Protein AF-V2JE37-F1 (afdb_monomer_lite)

Secondary structure (DSSP, 8-state):
-PPP----------HHHHHHHHT-HHHHHHHHHHHHTS--EEEE--TTS-TTSPEEEE-HHHHHHHHHHHHHHHHHS-----------

Radius of gyration: 20.85 Å; chains: 1; bounding box: 32×55×66 Å

Structure (mmCIF, N/CA/C/O backbone):
data_AF-V2JE37-F1
#
_entry.id   AF-V2JE37-F1
#
loop_
_atom_site.group_PDB
_atom_site.id
_atom_site.type_symbol
_atom_site.label_atom_id
_atom_site.label_alt_id
_atom_site.label_comp_id
_atom_site.label_asym_id
_atom_site.label_entity_id
_atom_site.label_seq_id
_atom_site.pdbx_PDB_ins_code
_atom_site.Cartn_x
_atom_site.Cartn_y
_atom_site.Cartn_z
_atom_site.occupancy
_atom_site.B_iso_or_equiv
_atom_site.auth_seq_id
_atom_site.auth_comp_id
_atom_site.auth_asym_id
_atom_site.auth_atom_id
_atom_site.pdbx_PDB_model_num
ATOM 1 N N . MET A 1 1 ? -20.476 36.791 -0.381 1.00 40.78 1 MET A N 1
ATOM 2 C CA . MET A 1 1 ? -19.026 36.569 -0.553 1.00 40.78 1 MET A CA 1
ATOM 3 C C . MET A 1 1 ? -18.880 35.266 -1.312 1.00 40.78 1 MET A C 1
ATOM 5 O O . MET A 1 1 ? -19.288 34.240 -0.787 1.00 40.78 1 MET A O 1
ATOM 9 N N . ALA A 1 2 ? -18.467 35.329 -2.576 1.00 47.56 2 ALA A N 1
ATOM 10 C CA . ALA A 1 2 ? -18.220 34.147 -3.394 1.00 47.56 2 ALA A CA 1
ATOM 11 C C . ALA A 1 2 ? -16.764 33.738 -3.167 1.00 47.56 2 ALA A C 1
ATOM 13 O O . ALA A 1 2 ? -15.866 34.545 -3.401 1.00 47.56 2 ALA A O 1
ATOM 14 N N . PHE A 1 3 ? -16.543 32.535 -2.644 1.00 57.69 3 PHE A N 1
ATOM 15 C CA . PHE A 1 3 ? -15.208 31.954 -2.617 1.00 57.69 3 PHE A CA 1
ATOM 16 C C . PHE A 1 3 ? -14.854 31.584 -4.059 1.00 57.69 3 PHE A C 1
ATOM 18 O O . PHE A 1 3 ? -15.683 30.937 -4.710 1.00 57.69 3 PHE A O 1
ATOM 25 N N . PRO A 1 4 ? -13.697 32.011 -4.593 1.00 58.03 4 PRO A N 1
ATOM 26 C CA . PRO A 1 4 ? -13.229 31.466 -5.851 1.00 58.03 4 PRO A CA 1
ATOM 27 C C . PRO A 1 4 ? -13.053 29.967 -5.621 1.00 58.03 4 PRO A C 1
ATOM 29 O O . PRO A 1 4 ? -12.301 29.547 -4.743 1.00 58.03 4 PRO A O 1
ATOM 32 N N . LEU A 1 5 ? -13.840 29.170 -6.341 1.00 50.66 5 LEU A N 1
ATOM 33 C CA . LEU A 1 5 ? -13.567 27.756 -6.501 1.00 50.66 5 LEU A CA 1
ATOM 34 C C . LEU A 1 5 ? -12.267 27.743 -7.300 1.00 50.66 5 LEU A C 1
ATOM 36 O O . LEU A 1 5 ? -12.300 27.915 -8.518 1.00 50.66 5 LEU A O 1
ATOM 40 N N . ASP A 1 6 ? -11.135 27.711 -6.594 1.00 48.94 6 ASP A N 1
ATOM 41 C CA . ASP A 1 6 ? -9.847 27.463 -7.211 1.00 48.94 6 ASP A CA 1
ATOM 42 C C . ASP A 1 6 ? -10.055 26.260 -8.108 1.00 48.94 6 ASP A C 1
ATOM 44 O O . ASP A 1 6 ? -10.490 25.193 -7.665 1.00 48.94 6 ASP A O 1
ATOM 48 N N . THR A 1 7 ? -9.866 26.514 -9.396 1.00 49.12 7 THR A N 1
ATOM 49 C CA . THR A 1 7 ? -9.760 25.534 -10.450 1.00 49.12 7 THR A CA 1
ATOM 50 C C . THR A 1 7 ? -8.922 24.403 -9.877 1.00 49.12 7 THR A C 1
ATOM 52 O O . THR A 1 7 ? -7.705 24.542 -9.745 1.00 49.12 7 THR A O 1
ATOM 55 N N . PHE A 1 8 ? -9.565 23.306 -9.467 1.00 52.69 8 PHE A N 1
ATOM 56 C CA . PHE A 1 8 ? -8.868 22.042 -9.368 1.00 52.69 8 PHE A CA 1
ATOM 57 C C . PHE A 1 8 ? -8.363 21.851 -10.785 1.00 52.69 8 PHE A C 1
ATOM 59 O O . PHE A 1 8 ? -9.135 21.578 -11.700 1.00 52.69 8 PHE A O 1
ATOM 66 N N . SER A 1 9 ? -7.090 22.176 -10.990 1.00 45.69 9 SER A N 1
ATOM 67 C CA . SER A 1 9 ? -6.373 21.776 -12.174 1.00 45.69 9 SER A CA 1
ATOM 68 C C . SER A 1 9 ? -6.387 20.262 -12.075 1.00 45.69 9 SER A C 1
ATOM 70 O O . SER A 1 9 ? -5.544 19.674 -11.402 1.00 45.69 9 SER A O 1
ATOM 72 N N . GLU A 1 10 ? -7.435 19.651 -12.629 1.00 55.09 10 GLU A N 1
ATOM 73 C CA . GLU A 1 10 ? -7.442 18.266 -13.055 1.00 55.09 10 GLU A CA 1
ATOM 74 C C . GLU A 1 10 ? -6.301 18.179 -14.057 1.00 55.09 10 GLU A C 1
ATOM 76 O O . GLU A 1 10 ? -6.459 18.352 -15.262 1.00 55.09 10 GLU A O 1
ATOM 81 N N . THR A 1 11 ? -5.091 18.016 -13.531 1.00 58.94 11 THR A N 1
ATOM 82 C CA . THR A 1 11 ? -4.013 17.423 -14.285 1.00 58.94 11 THR A CA 1
ATOM 83 C C . THR A 1 11 ? -4.534 16.022 -14.543 1.00 58.94 11 THR A C 1
ATOM 85 O O . THR A 1 11 ? -4.470 15.163 -13.663 1.00 58.94 11 THR A O 1
ATOM 88 N N . GLU A 1 12 ? -5.173 15.825 -15.697 1.00 58.72 12 GLU A N 1
ATOM 89 C CA . GLU A 1 12 ? -5.350 14.499 -16.265 1.00 58.72 12 GLU A CA 1
ATOM 90 C C . GLU A 1 12 ? -3.939 13.929 -16.358 1.00 58.72 12 GLU A C 1
ATOM 92 O O . GLU A 1 12 ? -3.188 14.227 -17.285 1.00 58.72 12 GLU A O 1
ATOM 97 N N . SER A 1 13 ? -3.526 13.221 -15.308 1.00 60.72 13 SER A N 1
ATOM 98 C CA . SER A 1 13 ? -2.276 12.489 -15.309 1.00 60.72 13 SER A CA 1
ATOM 99 C C . SER A 1 13 ? -2.410 11.520 -16.463 1.00 60.72 13 SER A C 1
ATOM 101 O O . SER A 1 13 ? -3.304 10.666 -16.443 1.00 60.72 13 SER A O 1
ATOM 103 N N . SER A 1 14 ? -1.581 11.698 -17.489 1.00 77.62 14 SER A N 1
ATOM 104 C CA . SER A 1 14 ? -1.627 10.794 -18.622 1.00 77.62 14 SER A CA 1
ATOM 105 C C . SER A 1 14 ? -1.352 9.381 -18.112 1.00 77.62 14 SER A C 1
ATOM 107 O O . SER A 1 14 ? -0.704 9.180 -17.074 1.00 77.62 14 SER A O 1
ATOM 109 N N . VAL A 1 15 ? -1.897 8.382 -18.803 1.00 76.81 15 VAL A N 1
ATOM 110 C CA . VAL A 1 15 ? -1.624 6.989 -18.440 1.00 76.81 15 VAL A CA 1
ATOM 111 C C . VAL A 1 15 ? -0.113 6.742 -18.494 1.00 76.81 15 VAL A C 1
ATOM 113 O O . VAL A 1 15 ? 0.404 6.037 -17.634 1.00 76.81 15 VAL A O 1
ATOM 116 N N . GLU A 1 16 ? 0.601 7.400 -19.413 1.00 78.44 16 GLU A N 1
ATOM 117 C CA . GLU A 1 16 ? 2.061 7.360 -19.490 1.00 78.44 16 GLU A CA 1
ATOM 118 C C . GLU A 1 16 ? 2.755 7.956 -18.251 1.00 78.44 16 GLU A C 1
ATOM 120 O O . GLU A 1 16 ? 3.717 7.368 -17.755 1.00 78.44 16 GLU A O 1
ATOM 125 N N . ASP A 1 17 ? 2.266 9.076 -17.706 1.00 81.25 17 ASP A N 1
ATOM 126 C CA . ASP A 1 17 ? 2.822 9.672 -16.480 1.00 81.25 17 ASP A CA 1
ATOM 127 C C . ASP A 1 17 ? 2.634 8.739 -15.277 1.00 81.25 17 ASP A C 1
ATOM 129 O O . ASP A 1 17 ? 3.548 8.552 -14.472 1.00 81.25 17 ASP A O 1
ATOM 133 N N . LEU A 1 18 ? 1.462 8.103 -15.177 1.00 75.69 18 LEU A N 1
ATOM 134 C CA . LEU A 1 18 ? 1.176 7.126 -14.125 1.00 75.69 18 LEU A CA 1
ATOM 135 C C . LEU A 1 18 ? 2.038 5.870 -14.272 1.00 75.69 18 LEU A C 1
ATOM 137 O O . LEU A 1 18 ? 2.567 5.381 -13.277 1.00 75.69 18 LEU A O 1
ATOM 141 N N . GLU A 1 19 ? 2.209 5.355 -15.490 1.00 77.06 19 GLU A N 1
ATOM 142 C CA . GLU A 1 19 ? 3.100 4.224 -15.766 1.00 77.06 19 GLU A CA 1
ATOM 143 C C . GLU A 1 19 ? 4.553 4.563 -15.410 1.00 77.06 19 GLU A C 1
ATOM 145 O O . GLU A 1 19 ? 5.225 3.752 -14.776 1.00 77.06 19 GLU A O 1
ATOM 150 N N . SER A 1 20 ? 5.021 5.772 -15.737 1.00 80.62 20 SER A N 1
ATOM 151 C CA . SER A 1 20 ? 6.360 6.245 -15.373 1.00 80.62 20 SER A CA 1
ATOM 152 C C . SER A 1 20 ? 6.538 6.360 -13.857 1.00 80.62 20 SER A C 1
ATOM 154 O O . SER A 1 20 ? 7.566 5.940 -13.334 1.00 80.62 20 SER A O 1
ATOM 156 N N . MET A 1 21 ? 5.550 6.899 -13.136 1.00 79.81 21 MET A N 1
ATOM 157 C CA . MET A 1 21 ? 5.588 6.973 -11.670 1.00 79.81 21 MET A CA 1
ATOM 158 C C . MET A 1 21 ? 5.563 5.586 -11.020 1.00 79.81 21 MET A C 1
ATOM 160 O O . MET A 1 21 ? 6.228 5.362 -10.013 1.00 79.81 21 MET A O 1
ATOM 164 N N . LEU A 1 22 ? 4.799 4.647 -11.583 1.00 79.62 22 LEU A N 1
ATOM 165 C CA . LEU A 1 22 ? 4.705 3.278 -11.077 1.00 79.62 22 LEU A CA 1
ATOM 166 C C . LEU A 1 22 ? 5.891 2.384 -11.488 1.00 79.62 22 LEU A C 1
ATOM 168 O O . LEU A 1 22 ? 6.013 1.269 -10.984 1.00 79.62 22 LEU A O 1
ATOM 172 N N . ALA A 1 23 ? 6.746 2.843 -12.400 1.00 79.75 23 ALA A N 1
ATOM 173 C CA . ALA A 1 23 ? 7.990 2.173 -12.767 1.00 79.75 23 ALA A CA 1
ATOM 174 C C . ALA A 1 23 ? 9.177 2.589 -11.878 1.00 79.75 23 ALA A C 1
ATOM 176 O O . ALA A 1 23 ? 10.234 1.961 -11.941 1.00 79.75 23 ALA A O 1
ATOM 177 N N . ASP A 1 24 ? 9.020 3.629 -11.052 1.00 88.25 24 ASP A N 1
ATOM 178 C CA . ASP A 1 24 ? 10.027 4.036 -10.073 1.00 88.25 24 ASP A CA 1
ATOM 179 C C . ASP A 1 24 ? 9.983 3.108 -8.846 1.00 88.25 24 ASP A C 1
ATOM 181 O O . ASP A 1 24 ? 9.249 3.325 -7.876 1.00 88.25 24 ASP A O 1
ATOM 185 N N . ASP A 1 25 ? 10.764 2.029 -8.912 1.00 85.00 25 ASP A N 1
ATOM 186 C CA . ASP A 1 25 ? 10.828 1.017 -7.857 1.00 85.00 25 ASP A CA 1
ATOM 187 C C . ASP A 1 25 ? 11.331 1.573 -6.514 1.00 85.00 25 ASP A C 1
ATOM 189 O O . ASP A 1 25 ? 10.875 1.105 -5.470 1.00 85.00 25 ASP A O 1
ATOM 193 N N . GLU A 1 26 ? 12.217 2.576 -6.515 1.00 87.12 26 GLU A N 1
ATOM 194 C CA . GLU A 1 26 ? 12.759 3.175 -5.287 1.00 87.12 26 GLU A CA 1
ATOM 195 C C . GLU A 1 26 ? 11.692 4.018 -4.580 1.00 87.12 26 GLU A C 1
ATOM 197 O O . GLU A 1 26 ? 11.457 3.864 -3.374 1.00 87.12 26 GLU A O 1
ATOM 202 N N . ALA A 1 27 ? 10.983 4.865 -5.334 1.00 87.38 27 ALA A N 1
ATOM 203 C CA . ALA A 1 27 ? 9.877 5.649 -4.798 1.00 87.38 27 ALA A CA 1
ATOM 204 C C . ALA A 1 27 ? 8.761 4.743 -4.255 1.00 87.38 27 ALA A C 1
ATOM 206 O O . ALA A 1 27 ? 8.238 4.974 -3.159 1.00 87.38 27 ALA A O 1
ATOM 207 N N . LEU A 1 28 ? 8.418 3.679 -4.987 1.00 87.56 28 LEU A N 1
ATOM 208 C CA . LEU A 1 28 ? 7.392 2.727 -4.573 1.00 87.56 28 LEU A CA 1
ATOM 209 C C . LEU A 1 28 ? 7.800 1.892 -3.362 1.00 87.56 28 LEU A C 1
ATOM 211 O O . LEU A 1 28 ? 6.970 1.675 -2.478 1.00 87.56 28 LEU A O 1
ATOM 215 N N . GLU A 1 29 ? 9.058 1.461 -3.271 1.00 88.69 29 GLU A N 1
ATOM 216 C CA . GLU A 1 29 ? 9.580 0.801 -2.074 1.00 88.69 29 GLU A CA 1
ATOM 217 C C . GLU A 1 29 ? 9.480 1.728 -0.855 1.00 88.69 29 GLU A C 1
ATOM 219 O O . GLU A 1 29 ? 9.019 1.306 0.210 1.00 88.69 29 GLU A O 1
ATOM 224 N N . GLY A 1 30 ? 9.804 3.014 -1.022 1.00 89.81 30 GLY A N 1
ATOM 225 C CA . GLY A 1 30 ? 9.628 4.034 0.011 1.00 89.81 30 GLY A CA 1
ATOM 226 C C . GLY A 1 30 ? 8.170 4.198 0.455 1.00 89.81 30 GLY A C 1
ATOM 227 O O . GLY A 1 30 ? 7.884 4.227 1.657 1.00 89.81 30 GLY A O 1
ATOM 228 N N . ILE A 1 31 ? 7.232 4.253 -0.494 1.00 89.00 31 ILE A N 1
ATOM 229 C CA . ILE A 1 31 ? 5.791 4.360 -0.221 1.00 89.00 31 ILE A CA 1
ATOM 230 C C . ILE A 1 31 ? 5.276 3.107 0.497 1.00 89.00 31 ILE A C 1
ATOM 232 O O . ILE A 1 31 ? 4.568 3.220 1.500 1.00 89.00 31 ILE A O 1
ATOM 236 N N . GLU A 1 32 ? 5.649 1.909 0.043 1.00 90.38 32 GLU A N 1
ATOM 237 C CA . GLU A 1 32 ? 5.275 0.653 0.700 1.00 90.38 32 GLU A CA 1
ATOM 238 C C . GLU A 1 32 ? 5.854 0.554 2.118 1.00 90.38 32 GLU A C 1
ATOM 240 O O . GLU A 1 32 ? 5.152 0.159 3.058 1.00 90.38 32 GLU A O 1
ATOM 245 N N . ALA A 1 33 ? 7.114 0.950 2.306 1.00 91.38 33 ALA A N 1
ATOM 246 C CA . ALA A 1 33 ? 7.761 0.990 3.611 1.00 91.38 33 ALA A CA 1
ATOM 247 C C . ALA A 1 33 ? 7.084 1.992 4.556 1.00 91.38 33 ALA A C 1
ATOM 249 O O . ALA A 1 33 ? 6.936 1.716 5.747 1.00 91.38 33 ALA A O 1
ATOM 250 N N . TRP A 1 34 ? 6.642 3.144 4.051 1.00 93.19 34 TRP A N 1
ATOM 251 C CA . TRP A 1 34 ? 5.910 4.123 4.848 1.00 93.19 34 TRP A CA 1
ATOM 252 C C . TRP A 1 34 ? 4.496 3.643 5.206 1.00 93.19 34 TRP A C 1
ATOM 254 O O . TRP A 1 34 ? 4.098 3.741 6.370 1.00 93.19 34 TRP A O 1
ATOM 264 N N . LEU A 1 35 ? 3.761 3.074 4.242 1.00 92.25 35 LEU A N 1
ATOM 265 C CA . LEU A 1 35 ? 2.403 2.556 4.437 1.00 92.25 35 LEU A CA 1
ATOM 266 C C . LEU A 1 35 ? 2.381 1.365 5.397 1.00 92.25 35 LEU A C 1
ATOM 268 O O . LEU A 1 35 ? 1.539 1.315 6.287 1.00 92.25 35 LEU A O 1
ATOM 272 N N . SER A 1 36 ? 3.327 0.433 5.271 1.00 90.38 36 SER A N 1
ATOM 273 C CA . SER A 1 36 ? 3.425 -0.749 6.144 1.00 90.38 36 SER A CA 1
ATOM 274 C C . SER A 1 36 ? 3.707 -0.423 7.614 1.00 90.38 36 SER A C 1
ATOM 276 O O . SER A 1 36 ? 3.430 -1.248 8.482 1.00 90.38 36 SER A O 1
ATOM 278 N N . ARG A 1 37 ? 4.217 0.779 7.909 1.00 93.25 37 ARG A N 1
ATOM 279 C CA . ARG A 1 37 ? 4.407 1.283 9.280 1.00 93.25 37 ARG A CA 1
ATOM 280 C C . ARG A 1 37 ? 3.139 1.897 9.875 1.00 93.25 37 ARG A C 1
ATOM 282 O O . ARG A 1 37 ? 3.117 2.184 11.069 1.00 93.25 37 ARG A O 1
ATOM 289 N N . GLN A 1 38 ? 2.105 2.121 9.066 1.00 91.88 38 GLN A N 1
ATOM 290 C CA . GLN A 1 38 ? 0.829 2.652 9.531 1.00 91.88 38 GLN A CA 1
ATOM 291 C C . GLN A 1 38 ? -0.037 1.547 10.137 1.00 91.88 38 GLN A C 1
ATOM 293 O O . GLN A 1 38 ? 0.112 0.360 9.848 1.00 91.88 38 GLN A O 1
ATOM 298 N N . GLN A 1 39 ? -1.013 1.947 10.949 1.00 90.12 39 GLN A N 1
ATOM 299 C CA . GLN A 1 39 ? -2.058 1.033 11.386 1.00 90.12 39 GLN A CA 1
ATOM 300 C C . GLN A 1 39 ? -2.947 0.668 10.187 1.00 90.12 39 GLN A C 1
ATOM 302 O O . GLN A 1 39 ? -3.739 1.485 9.723 1.00 90.12 39 GLN A O 1
ATOM 307 N N . LEU A 1 40 ? -2.807 -0.557 9.674 1.00 90.50 40 LEU A N 1
ATOM 308 C CA . LEU A 1 40 ? -3.535 -1.031 8.484 1.00 90.50 40 LEU A CA 1
ATOM 309 C C . LEU A 1 40 ? -4.957 -1.503 8.798 1.00 90.50 40 LEU A C 1
ATOM 311 O O . LEU A 1 40 ? -5.823 -1.521 7.927 1.00 90.50 40 LEU A O 1
ATOM 315 N N . THR A 1 41 ? -5.204 -1.882 10.048 1.00 89.50 41 THR A N 1
ATOM 316 C CA . THR A 1 41 ? -6.503 -2.364 10.512 1.00 89.50 41 THR A CA 1
ATOM 317 C C . THR A 1 41 ? -6.834 -1.774 11.869 1.00 89.50 41 THR A C 1
ATOM 319 O O . THR A 1 41 ? -5.973 -1.666 12.743 1.00 89.50 41 THR A O 1
ATOM 322 N N . ILE A 1 42 ? -8.103 -1.452 12.058 1.00 85.88 42 ILE A N 1
ATOM 323 C CA . ILE A 1 42 ? -8.678 -1.011 13.323 1.00 85.88 42 ILE A CA 1
ATOM 324 C C . ILE A 1 42 ? -9.730 -2.022 13.769 1.00 85.88 42 ILE A C 1
ATOM 326 O O . ILE A 1 42 ? -10.469 -2.580 12.959 1.00 85.88 42 ILE A O 1
ATOM 330 N N . HIS A 1 43 ? -9.798 -2.260 15.073 1.00 85.06 43 HIS A N 1
ATOM 331 C CA . HIS A 1 43 ? -10.857 -3.068 15.662 1.00 85.06 43 HIS A CA 1
ATOM 332 C C . HIS A 1 43 ? -11.999 -2.145 16.076 1.00 85.06 43 HIS A C 1
ATOM 334 O O . HIS A 1 43 ? -11.846 -1.311 16.968 1.00 85.06 43 HIS A O 1
ATOM 340 N N . ALA A 1 44 ? -13.140 -2.287 15.413 1.00 75.56 44 ALA A N 1
ATOM 341 C CA . ALA A 1 44 ? -14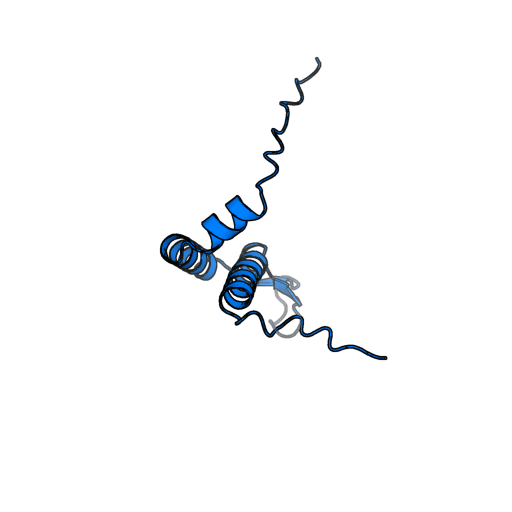.378 -1.626 15.773 1.00 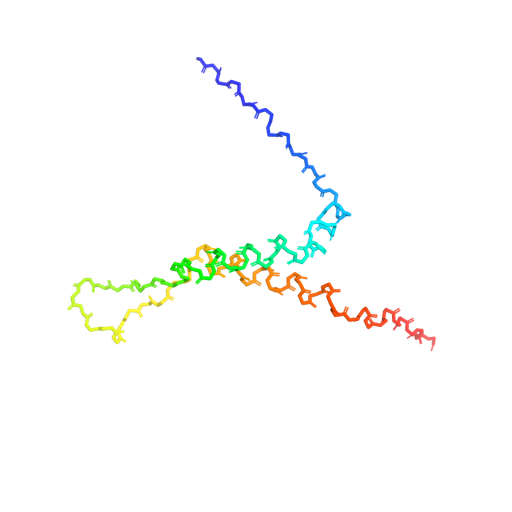75.56 44 ALA A CA 1
ATOM 342 C C . ALA A 1 44 ? -15.224 -2.595 16.604 1.00 75.56 44 ALA A C 1
ATOM 344 O O . ALA A 1 44 ? -15.824 -3.536 16.090 1.00 75.56 44 ALA A O 1
ATOM 345 N N . GLY A 1 45 ? -15.255 -2.370 17.912 1.00 72.56 45 GLY A N 1
ATOM 346 C CA . GLY A 1 45 ? -16.082 -3.125 18.845 1.00 72.56 45 GLY A CA 1
ATOM 347 C C . GLY A 1 45 ? -16.530 -2.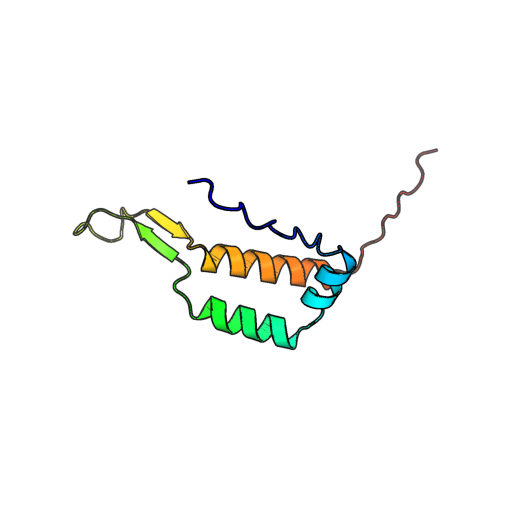245 20.012 1.00 72.56 45 GLY A C 1
ATOM 348 O O . GLY A 1 45 ? -15.936 -1.186 20.244 1.00 72.56 45 GLY A O 1
ATOM 349 N N . PRO A 1 46 ? -17.577 -2.646 20.751 1.00 70.50 46 PRO A N 1
ATOM 350 C CA . PRO A 1 46 ? -17.988 -1.948 21.962 1.00 70.50 46 PRO A CA 1
ATOM 351 C C . PRO A 1 46 ? -16.815 -1.865 22.949 1.00 70.50 46 PRO A C 1
ATOM 353 O O . PRO A 1 46 ? -16.148 -2.869 23.209 1.00 70.50 46 PRO A O 1
ATOM 356 N N . ARG A 1 47 ? -16.558 -0.679 23.520 1.00 64.88 47 ARG A N 1
ATOM 357 C CA . ARG A 1 47 ? -15.529 -0.509 24.562 1.00 64.88 47 ARG A CA 1
ATOM 358 C C . ARG A 1 47 ? -15.823 -1.462 25.727 1.00 64.88 47 ARG A C 1
ATOM 360 O O . ARG A 1 47 ? -16.832 -1.295 26.403 1.00 64.88 47 ARG A O 1
ATOM 367 N N . GLY A 1 48 ? -14.925 -2.416 25.973 1.00 64.88 48 GLY A N 1
ATOM 368 C CA . GLY A 1 48 ? -14.975 -3.300 27.142 1.00 64.88 48 GLY A CA 1
ATOM 369 C C . GLY A 1 48 ? -15.596 -4.684 26.928 1.00 64.88 48 GLY A C 1
ATOM 370 O O . GLY A 1 48 ? -15.745 -5.402 27.911 1.00 64.88 48 GLY A O 1
ATOM 371 N N . GLN A 1 49 ? -15.936 -5.084 25.697 1.00 58.31 49 GLN A N 1
ATOM 372 C CA . GLN A 1 49 ? -16.186 -6.500 25.393 1.00 58.31 49 GLN A CA 1
ATOM 373 C C . GLN A 1 49 ? -14.942 -7.150 24.787 1.00 58.31 49 GLN A C 1
ATOM 375 O O . GLN A 1 49 ? -14.211 -6.510 24.029 1.00 58.31 49 GLN A O 1
ATOM 380 N N . ASP A 1 50 ? -14.710 -8.413 25.158 1.00 54.00 50 ASP A N 1
ATOM 381 C CA . ASP A 1 50 ? -13.623 -9.244 24.648 1.00 54.00 50 ASP A CA 1
ATOM 382 C C . ASP A 1 50 ? -13.524 -9.151 23.120 1.00 54.00 50 ASP A C 1
ATOM 384 O O . ASP A 1 50 ? -14.530 -9.141 22.405 1.00 54.00 50 ASP A O 1
ATOM 388 N N . LEU A 1 51 ? -12.284 -9.140 22.626 1.00 57.12 51 LEU A N 1
ATOM 389 C CA . LEU A 1 51 ? -11.883 -9.054 21.213 1.00 57.12 51 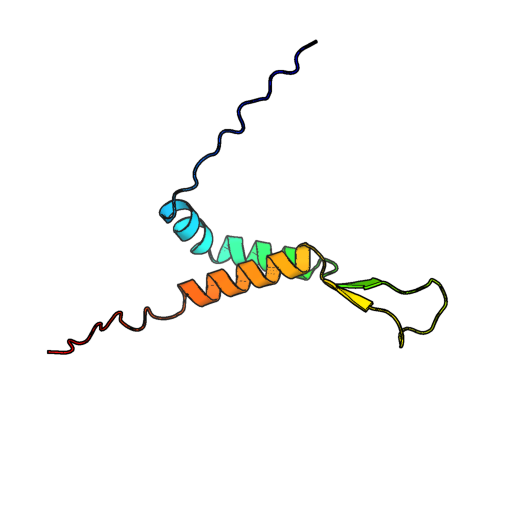LEU A CA 1
ATOM 390 C C . LEU A 1 51 ? -12.573 -10.072 20.274 1.00 57.12 51 LEU A C 1
ATOM 392 O O . LEU A 1 51 ? -12.416 -9.981 19.061 1.00 57.12 51 LEU A O 1
ATOM 396 N N . ALA A 1 52 ? -13.344 -11.019 20.812 1.00 59.41 52 ALA A N 1
ATOM 397 C CA . ALA A 1 52 ? -14.064 -12.063 20.094 1.00 59.41 52 ALA A CA 1
ATOM 398 C C . ALA A 1 52 ? -15.291 -11.574 19.292 1.00 59.41 52 ALA A C 1
ATOM 400 O O . ALA A 1 52 ? -15.744 -12.296 18.409 1.00 59.41 52 ALA A O 1
ATOM 401 N N . GLY A 1 53 ? -15.835 -10.382 19.580 1.00 61.53 53 GLY A N 1
ATOM 402 C CA . GLY A 1 53 ? -17.052 -9.862 18.926 1.00 61.53 53 GLY A CA 1
ATOM 403 C C . GLY A 1 53 ? -16.872 -8.617 18.047 1.00 61.53 53 GLY A C 1
ATOM 404 O O . GLY A 1 53 ? -17.852 -8.109 17.506 1.00 61.53 53 GLY A O 1
ATOM 405 N N . GLY A 1 54 ? -15.653 -8.079 17.936 1.00 67.00 54 GLY A N 1
ATOM 406 C CA . GLY A 1 54 ? -15.380 -6.842 17.196 1.00 67.00 54 GLY A CA 1
ATOM 407 C C . GLY A 1 54 ? -15.211 -7.061 15.690 1.00 67.00 54 GLY A C 1
ATOM 408 O O . GLY A 1 54 ? -14.645 -8.062 15.259 1.00 67.00 54 GLY A O 1
ATOM 409 N N . ALA A 1 55 ? -15.646 -6.094 14.881 1.00 78.00 55 ALA A N 1
ATOM 410 C CA . ALA A 1 55 ? -15.362 -6.066 13.451 1.00 78.00 55 ALA A CA 1
ATOM 411 C C . ALA A 1 55 ? -13.948 -5.518 13.204 1.00 78.00 55 ALA A C 1
ATOM 413 O O . ALA A 1 55 ? -13.581 -4.460 13.717 1.00 78.00 55 ALA A O 1
ATOM 414 N N . THR A 1 56 ? -13.152 -6.208 12.391 1.00 83.69 56 THR A N 1
ATOM 415 C CA . THR A 1 56 ? -11.891 -5.660 11.878 1.00 83.69 56 THR A CA 1
ATOM 416 C C . THR A 1 56 ? -12.187 -4.840 10.631 1.00 83.69 56 THR A C 1
ATOM 418 O O . THR A 1 56 ? -12.703 -5.367 9.648 1.00 83.69 56 THR A O 1
ATOM 421 N N . ILE A 1 57 ? -11.862 -3.550 10.671 1.00 87.75 57 ILE A N 1
ATOM 422 C CA . ILE A 1 57 ? -12.025 -2.630 9.547 1.00 87.75 57 ILE A CA 1
ATOM 423 C C . ILE A 1 57 ? -10.640 -2.270 9.027 1.00 87.75 57 ILE A C 1
ATOM 425 O O . ILE A 1 57 ? -9.721 -1.977 9.793 1.00 87.75 57 ILE A O 1
ATOM 429 N N . GLU A 1 58 ? -10.488 -2.294 7.713 1.00 90.31 58 GLU A N 1
ATOM 430 C CA . GLU A 1 58 ? -9.263 -1.873 7.052 1.00 90.31 58 GLU A CA 1
ATOM 431 C C . GLU A 1 58 ? -9.196 -0.351 6.952 1.00 90.31 58 GLU A C 1
ATOM 433 O O . GLU A 1 58 ? -10.177 0.310 6.607 1.00 90.31 58 GLU A O 1
ATOM 438 N N . THR A 1 59 ? -8.037 0.213 7.277 1.00 91.81 59 THR A N 1
ATOM 439 C CA . THR A 1 59 ? -7.810 1.654 7.183 1.00 91.81 59 THR A CA 1
ATOM 440 C C . THR A 1 59 ? -7.524 2.062 5.740 1.00 91.81 59 THR A C 1
ATOM 442 O O . THR A 1 59 ? -7.227 1.233 4.876 1.00 91.81 59 THR A O 1
ATOM 445 N N . SER A 1 60 ? -7.563 3.367 5.467 1.00 91.12 60 SER A N 1
ATOM 446 C CA . SER A 1 60 ? -7.155 3.913 4.169 1.00 91.12 60 SER A CA 1
ATOM 447 C C . SER A 1 60 ? -5.722 3.516 3.798 1.00 91.12 60 SER A C 1
ATOM 449 O O . SER A 1 60 ? -5.463 3.193 2.643 1.00 91.12 60 SER A O 1
ATOM 451 N N . ALA A 1 61 ? -4.808 3.459 4.772 1.00 91.00 61 ALA A N 1
ATOM 452 C CA . ALA A 1 61 ? -3.436 3.007 4.550 1.00 91.00 61 ALA A CA 1
ATOM 453 C C . ALA A 1 61 ? -3.366 1.535 4.100 1.00 91.00 61 ALA A C 1
ATOM 455 O O . ALA A 1 61 ? -2.578 1.206 3.215 1.00 91.00 61 ALA A O 1
ATOM 456 N N . GLY A 1 62 ? -4.217 0.662 4.658 1.00 91.94 62 GLY A N 1
ATOM 457 C CA . GLY A 1 62 ? -4.338 -0.738 4.230 1.00 91.94 62 GLY A CA 1
ATOM 458 C C . GLY A 1 62 ? -4.772 -0.869 2.771 1.00 91.94 62 GLY A C 1
ATOM 459 O O . GLY A 1 62 ? -4.098 -1.525 1.971 1.00 91.94 62 GLY A O 1
ATOM 460 N N . TRP A 1 63 ? -5.833 -0.149 2.400 1.00 94.25 63 TRP A N 1
ATOM 461 C CA . TRP A 1 63 ? -6.326 -0.117 1.023 1.00 94.25 63 TRP A CA 1
ATOM 462 C C . TRP A 1 63 ? -5.293 0.430 0.034 1.00 94.25 63 TRP A C 1
ATOM 464 O O . TRP A 1 63 ? -5.066 -0.182 -1.010 1.00 94.25 63 TRP A O 1
ATOM 474 N N . LEU A 1 64 ? -4.626 1.535 0.374 1.00 92.12 64 LEU A N 1
ATOM 475 C CA . LEU A 1 64 ? -3.581 2.125 -0.466 1.00 92.12 64 LEU A CA 1
ATOM 476 C C . LEU A 1 64 ? -2.407 1.163 -0.672 1.00 92.12 64 LEU A C 1
ATOM 478 O O . LEU A 1 64 ? -1.945 0.999 -1.798 1.00 92.12 64 LEU A O 1
ATOM 482 N N . LEU A 1 65 ? -1.970 0.464 0.379 1.00 91.50 65 LEU A N 1
ATOM 483 C CA . LEU A 1 65 ? -0.883 -0.509 0.274 1.00 91.50 65 LEU A CA 1
ATOM 484 C C . LEU A 1 65 ? -1.237 -1.660 -0.675 1.00 91.50 65 LEU A C 1
ATOM 486 O O . LEU A 1 65 ? -0.398 -2.097 -1.464 1.00 91.50 65 LEU A O 1
ATOM 490 N N . ARG A 1 66 ? -2.480 -2.152 -0.629 1.00 92.00 66 ARG A N 1
ATOM 491 C CA . ARG A 1 66 ? -2.942 -3.181 -1.571 1.00 92.00 66 ARG A CA 1
ATOM 492 C C . ARG A 1 66 ? -2.988 -2.678 -3.003 1.00 92.00 66 ARG A C 1
ATOM 494 O O . ARG A 1 66 ? -2.578 -3.415 -3.894 1.00 92.00 66 ARG A O 1
ATOM 501 N N . LEU A 1 67 ? -3.462 -1.453 -3.220 1.00 90.69 67 LEU A N 1
ATOM 502 C CA . LEU A 1 67 ? -3.514 -0.853 -4.552 1.00 90.69 67 LEU A CA 1
ATOM 503 C C . LEU A 1 67 ? -2.114 -0.710 -5.155 1.00 90.69 67 LEU A C 1
ATOM 505 O O . LEU A 1 67 ? -1.906 -1.141 -6.285 1.00 90.69 67 LEU A O 1
ATOM 509 N N . VAL A 1 68 ? -1.148 -0.203 -4.384 1.00 88.81 68 VAL A N 1
ATOM 510 C CA . VAL A 1 68 ? 0.251 -0.074 -4.823 1.00 88.81 68 VAL A CA 1
ATOM 511 C C . VAL A 1 68 ? 0.829 -1.435 -5.211 1.00 88.81 68 VAL A C 1
ATOM 513 O O . VAL A 1 68 ? 1.318 -1.610 -6.325 1.00 88.81 68 VAL A O 1
ATOM 516 N N . ARG A 1 69 ? 0.695 -2.443 -4.341 1.00 88.69 69 ARG A N 1
ATOM 517 C CA . ARG A 1 69 ? 1.188 -3.802 -4.624 1.00 88.69 69 ARG A CA 1
ATOM 518 C C . ARG A 1 69 ? 0.522 -4.428 -5.844 1.00 88.69 69 ARG A C 1
ATOM 520 O O . ARG A 1 69 ? 1.184 -5.103 -6.630 1.00 88.69 69 ARG A O 1
ATOM 527 N N . HIS A 1 70 ? -0.781 -4.208 -6.005 1.00 89.38 70 HIS A N 1
ATOM 528 C CA . HIS A 1 70 ? -1.519 -4.704 -7.157 1.00 89.38 70 HIS A CA 1
ATOM 529 C C . HIS A 1 70 ? -1.028 -4.054 -8.454 1.00 89.38 70 HIS A C 1
ATOM 531 O O . HIS A 1 70 ? -0.707 -4.775 -9.398 1.00 89.38 70 HIS A O 1
ATOM 537 N N . ALA A 1 71 ? -0.886 -2.726 -8.476 1.00 85.69 71 ALA A N 1
ATOM 538 C CA . ALA A 1 71 ? -0.371 -1.987 -9.624 1.00 85.69 71 ALA A CA 1
ATOM 539 C C . ALA A 1 71 ? 1.029 -2.474 -10.030 1.00 85.69 71 ALA A C 1
ATOM 541 O O . ALA A 1 71 ? 1.252 -2.806 -11.192 1.00 85.69 71 ALA A O 1
ATOM 542 N N . ARG A 1 72 ? 1.937 -2.653 -9.061 1.00 82.62 72 ARG A N 1
ATOM 543 C CA . ARG A 1 72 ? 3.272 -3.224 -9.309 1.00 82.62 72 ARG A CA 1
ATOM 544 C C . ARG A 1 72 ? 3.207 -4.626 -9.902 1.00 82.62 72 ARG A C 1
ATOM 546 O O . ARG A 1 72 ? 3.868 -4.913 -10.895 1.00 82.62 72 ARG A O 1
ATOM 553 N N . SER A 1 73 ? 2.373 -5.499 -9.335 1.00 85.00 73 SER A N 1
ATOM 554 C CA . SER A 1 73 ? 2.217 -6.864 -9.848 1.00 85.00 73 SER A CA 1
ATOM 555 C C . SER A 1 73 ? 1.677 -6.900 -11.283 1.00 85.00 73 SER A C 1
ATOM 557 O O . SER A 1 73 ? 2.097 -7.746 -12.068 1.00 85.00 73 SER A O 1
ATOM 559 N N . ALA A 1 74 ? 0.791 -5.965 -11.641 1.00 84.31 74 ALA A N 1
ATOM 560 C CA . ALA A 1 74 ? 0.222 -5.856 -12.979 1.00 84.31 74 ALA A CA 1
ATOM 561 C C . ALA A 1 74 ? 1.242 -5.351 -14.014 1.00 84.31 74 ALA A C 1
ATOM 563 O O . ALA A 1 74 ? 1.183 -5.769 -15.167 1.00 84.31 74 ALA A O 1
ATOM 564 N N . LEU A 1 75 ? 2.188 -4.50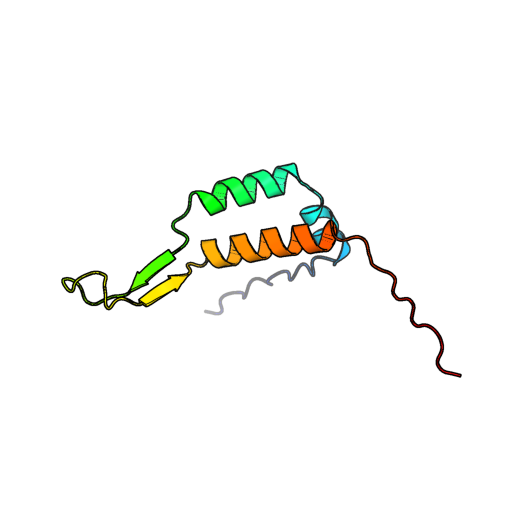1 -13.602 1.00 74.81 75 LEU A N 1
ATOM 565 C CA . LEU A 1 75 ? 3.274 -4.009 -14.457 1.00 74.81 75 LEU A CA 1
ATOM 566 C C . LEU A 1 75 ? 4.377 -5.052 -14.676 1.00 74.81 75 LEU A C 1
ATOM 568 O O . LEU A 1 75 ? 4.930 -5.145 -15.769 1.00 74.81 75 LEU A O 1
ATOM 572 N N . VAL A 1 76 ? 4.676 -5.859 -13.653 1.00 72.94 76 VAL A N 1
ATOM 573 C CA . VAL A 1 76 ? 5.677 -6.940 -13.731 1.00 72.94 76 VAL A CA 1
ATOM 574 C C . VAL A 1 76 ? 5.121 -8.184 -14.433 1.00 72.94 76 VAL A C 1
ATOM 576 O O . VAL A 1 76 ? 5.886 -8.982 -14.980 1.00 72.94 76 VAL A O 1
ATOM 579 N N . ALA A 1 77 ? 3.796 -8.370 -14.449 1.00 69.00 77 ALA A N 1
ATOM 580 C CA . ALA A 1 77 ? 3.180 -9.468 -15.178 1.00 69.00 77 ALA A CA 1
ATOM 581 C C . ALA A 1 77 ? 3.558 -9.369 -16.668 1.00 69.00 77 ALA A C 1
ATOM 583 O O . ALA A 1 77 ? 3.282 -8.348 -17.305 1.00 69.00 77 ALA A O 1
ATOM 584 N N . PRO A 1 78 ? 4.164 -10.414 -17.270 1.00 56.62 78 PRO A N 1
ATOM 585 C CA . PRO A 1 78 ? 4.371 -10.415 -18.707 1.00 56.62 78 PRO A CA 1
ATOM 586 C C . PRO A 1 78 ? 2.999 -10.228 -19.347 1.00 56.62 78 PRO A C 1
ATOM 588 O O . PRO A 1 78 ? 2.064 -10.943 -18.979 1.00 56.62 78 PRO A O 1
ATOM 591 N N . LYS A 1 79 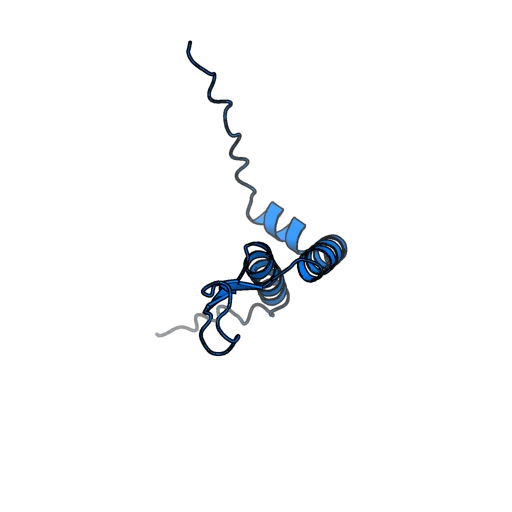? 2.869 -9.271 -20.279 1.00 57.75 79 LYS A N 1
ATOM 592 C CA . LYS A 1 79 ? 1.698 -9.126 -21.157 1.00 57.75 79 LYS A CA 1
ATOM 593 C C . LYS A 1 79 ? 1.486 -10.465 -21.874 1.00 57.75 79 LYS A C 1
ATOM 595 O O . LYS A 1 79 ? 1.972 -10.665 -22.985 1.00 57.75 79 LYS A O 1
ATOM 600 N N . GLN A 1 80 ? 0.817 -11.418 -21.223 1.00 48.81 80 GLN A N 1
ATOM 601 C CA . GLN A 1 80 ? 0.408 -12.670 -21.833 1.00 48.81 80 GLN A CA 1
ATOM 602 C C . GLN A 1 80 ? -0.494 -12.268 -22.983 1.00 48.81 80 GLN A C 1
ATOM 604 O O . GLN A 1 80 ? -1.471 -11.540 -22.803 1.00 48.81 80 GLN A O 1
ATOM 609 N N . GLY A 1 81 ? -0.038 -12.630 -24.179 1.00 48.19 81 GLY A N 1
ATOM 610 C CA . GLY A 1 81 ? -0.461 -12.023 -25.419 1.00 48.19 81 GLY A CA 1
ATOM 611 C C . GLY A 1 81 ? -1.970 -11.881 -25.515 1.00 48.19 81 GLY A C 1
ATOM 612 O O . GLY A 1 81 ? -2.724 -12.833 -25.312 1.00 48.19 81 GLY A O 1
ATOM 613 N N . ARG A 1 82 ? -2.394 -10.699 -25.959 1.00 48.34 82 ARG A N 1
ATOM 614 C CA . ARG A 1 82 ? -3.638 -10.529 -26.702 1.00 48.34 82 ARG A CA 1
ATOM 615 C C . ARG A 1 82 ? -3.520 -11.318 -28.015 1.00 48.34 82 ARG A C 1
ATOM 617 O O . ARG A 1 82 ? -3.427 -10.749 -29.093 1.00 48.34 82 ARG A O 1
ATOM 624 N N . SER A 1 83 ? -3.472 -12.644 -27.914 1.00 48.53 83 SER A N 1
ATOM 625 C CA . SER A 1 83 ? -3.690 -13.563 -29.017 1.00 48.53 83 SER A CA 1
ATOM 626 C C . SER A 1 83 ? -5.197 -13.677 -29.168 1.00 48.53 83 SER A C 1
ATOM 628 O O . SER A 1 83 ? -5.840 -14.572 -28.625 1.00 48.53 83 SER A O 1
ATOM 630 N N . VAL A 1 84 ? -5.784 -12.709 -29.870 1.00 54.69 84 VAL A N 1
ATOM 631 C CA . VAL A 1 84 ? -7.115 -12.891 -30.451 1.00 54.69 84 VAL A CA 1
ATOM 632 C C . VAL A 1 84 ? -6.910 -13.801 -31.660 1.00 54.69 84 VAL A C 1
ATOM 634 O O . VAL A 1 84 ? -6.832 -13.362 -32.805 1.00 54.69 84 VAL A O 1
ATOM 637 N N . ALA A 1 85 ? -6.708 -15.089 -31.387 1.00 47.22 85 ALA A N 1
ATOM 638 C CA . ALA A 1 85 ? -6.700 -16.116 -32.407 1.00 47.22 85 ALA A CA 1
ATOM 639 C C . ALA A 1 85 ? -8.136 -16.277 -32.923 1.00 47.22 85 ALA A C 1
ATOM 641 O O . ALA A 1 85 ? -8.976 -16.915 -32.300 1.00 47.22 85 ALA A O 1
ATOM 642 N N . SER A 1 86 ? -8.400 -15.598 -34.040 1.00 49.97 86 SER A N 1
ATOM 643 C CA . SER A 1 86 ? -9.172 -16.069 -35.192 1.00 49.97 86 SER A CA 1
ATOM 644 C C . SER A 1 86 ? -10.149 -17.226 -34.932 1.00 49.97 86 SER A C 1
ATOM 646 O O . SER A 1 86 ? -9.763 -18.390 -35.008 1.00 49.97 86 SER A O 1
ATOM 648 N N . VAL A 1 87 ? -11.436 -16.907 -34.791 1.00 51.66 87 VAL A N 1
ATOM 649 C CA . VAL A 1 87 ? -12.513 -17.830 -35.174 1.00 51.66 87 VAL A CA 1
ATOM 650 C C . VAL A 1 87 ? -12.932 -17.434 -36.590 1.00 51.66 87 VAL A C 1
ATOM 652 O O . VAL A 1 87 ? -13.564 -16.398 -36.789 1.00 51.66 87 VAL A O 1
ATOM 655 N N . ARG A 1 88 ? -12.473 -18.215 -37.569 1.00 54.78 88 ARG A N 1
ATOM 656 C CA . ARG A 1 88 ? -13.058 -18.295 -38.910 1.00 54.78 88 ARG A CA 1
ATOM 657 C C . ARG A 1 88 ? -13.893 -19.561 -38.976 1.00 54.78 88 ARG A C 1
ATOM 659 O O . ARG A 1 88 ? -13.451 -20.554 -38.356 1.00 54.78 88 ARG A O 1
#

pLDDT: mean 74.06, std 16.25, range [40.78, 94.25]

Foldseek 3Di:
DDDPPPPPPPPVCPPVNVVVVLPPPVVLVVLLVVLVPDDQWDWADPPPDPSPPTDIDGDPSVVVNVVSVVSNVVSPPPPPDPPPPDDD

Sequence (88 aa):
MAFPLDTFSETESSVEDLESMLADDEALEGIEAWLSRQQLTIHAGPRGQDLAGGATIETSAGWLLRLVRHARSALVAPKQGRSVASVR